Protein AF-A0A1S2QTN6-F1 (afdb_monomer)

Mean predicted aligned error: 5.19 Å

Sequence (68 aa):
MQIDFSPLNPFMDDLFINLLLVLLVPFVLSMVIGFILLKIKIPRNIASTITIFLFIYGAYKTLIMITG

Radius of gyration: 17.34 Å; Cα contacts (8 Å, |Δi|>4): 34; chains: 1; bounding box: 31×16×57 Å

pLDDT: mean 91.07, std 7.05, range [52.94, 96.19]

Foldseek 3Di:
DPPDCVVCVVVVVLVVVLVCCLQVVQLVVLVVQLVVCVVVVNPNVVSVVSSVVSRVVSSVVSNVVSVD

Solvent-accessible surface area (backbone atoms only — not comparable to full-atom values): 3679 Å² total; per-residue (Å²): 133,81,86,78,57,72,87,48,46,67,60,51,51,52,51,48,54,51,53,47,49,27,49,51,54,22,46,53,53,21,51,54,50,30,52,51,36,48,74,73,65,44,56,65,72,59,28,49,52,52,25,52,51,45,26,54,53,36,26,53,52,42,42,48,66,72,78,100

Structure (mmCIF, N/CA/C/O backbone):
data_AF-A0A1S2QTN6-F1
#
_entry.id   AF-A0A1S2QTN6-F1
#
loop_
_atom_site.group_PDB
_atom_site.id
_atom_site.type_symbol
_atom_site.label_atom_id
_atom_site.label_alt_id
_atom_site.label_comp_id
_atom_site.label_asym_id
_atom_site.label_entity_id
_atom_site.label_seq_id
_atom_site.pdbx_PDB_ins_code
_atom_site.Cartn_x
_atom_site.Cartn_y
_atom_site.Cartn_z
_atom_site.occupancy
_atom_site.B_iso_or_equiv
_atom_site.auth_seq_id
_atom_site.auth_comp_id
_atom_site.auth_asym_id
_atom_site.auth_atom_id
_atom_site.pdbx_PDB_model_num
ATOM 1 N N . MET A 1 1 ? 9.165 9.291 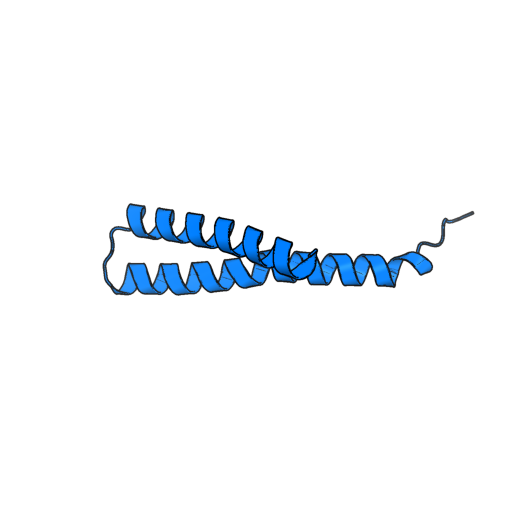-42.958 1.00 52.94 1 MET A N 1
ATOM 2 C CA . MET A 1 1 ? 9.765 8.366 -41.976 1.00 52.94 1 MET A CA 1
ATOM 3 C C . MET A 1 1 ? 8.806 8.254 -40.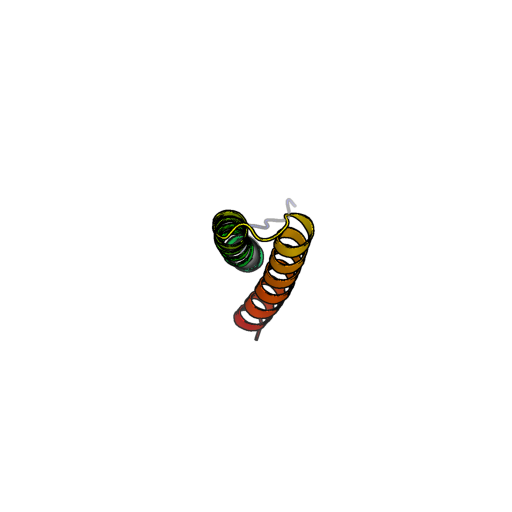810 1.00 52.94 1 MET A C 1
ATOM 5 O O . MET A 1 1 ? 8.599 9.250 -40.132 1.00 52.94 1 MET A O 1
ATOM 9 N N . GLN A 1 2 ? 8.159 7.102 -40.632 1.00 74.12 2 GLN A N 1
ATOM 10 C CA . GLN A 1 2 ? 7.540 6.782 -39.346 1.00 74.12 2 GLN A CA 1
ATOM 11 C C . GLN A 1 2 ? 8.681 6.336 -38.439 1.00 74.12 2 GLN A C 1
ATOM 13 O O . GLN A 1 2 ? 9.506 5.525 -38.856 1.00 74.12 2 GLN A O 1
ATOM 18 N N . ILE A 1 3 ? 8.795 6.950 -37.266 1.00 75.00 3 ILE A N 1
ATOM 19 C CA . ILE A 1 3 ? 9.768 6.504 -36.276 1.00 75.00 3 ILE A CA 1
ATOM 20 C C . ILE A 1 3 ? 9.273 5.144 -35.793 1.00 75.00 3 ILE A C 1
ATOM 22 O O . ILE A 1 3 ? 8.185 5.048 -35.229 1.00 75.00 3 ILE A O 1
ATOM 26 N N . ASP A 1 4 ? 10.035 4.098 -36.096 1.00 82.56 4 ASP A N 1
ATOM 27 C CA . ASP A 1 4 ? 9.749 2.754 -35.623 1.00 82.56 4 ASP A CA 1
ATOM 28 C C . ASP A 1 4 ? 10.236 2.630 -34.176 1.00 82.56 4 ASP A C 1
ATOM 30 O O . ASP A 1 4 ? 11.436 2.646 -33.900 1.00 82.56 4 ASP A O 1
ATOM 34 N N . PHE A 1 5 ? 9.282 2.553 -33.251 1.00 82.12 5 PHE A N 1
ATOM 35 C CA . PHE A 1 5 ? 9.534 2.377 -31.822 1.00 82.12 5 PHE A CA 1
ATOM 36 C C . PHE A 1 5 ? 9.597 0.901 -31.413 1.00 82.12 5 PHE A C 1
ATOM 38 O O . PHE A 1 5 ? 9.824 0.615 -30.241 1.00 82.12 5 PHE A O 1
ATOM 45 N N . SER A 1 6 ? 9.470 -0.043 -32.350 1.00 85.56 6 SER A N 1
ATOM 46 C CA . SER A 1 6 ? 9.611 -1.477 -32.067 1.00 85.56 6 SER A CA 1
ATOM 47 C C . SER A 1 6 ? 10.894 -1.847 -31.298 1.00 85.56 6 SER A C 1
ATOM 49 O O . SER A 1 6 ? 10.810 -2.707 -30.421 1.00 85.56 6 SER A O 1
ATOM 51 N N . PRO A 1 7 ? 12.059 -1.191 -31.509 1.00 87.62 7 PRO A N 1
ATOM 52 C CA . PRO A 1 7 ? 13.261 -1.444 -30.705 1.00 87.62 7 PRO A CA 1
ATOM 53 C C . PRO A 1 7 ? 13.134 -1.043 -29.227 1.00 87.62 7 PRO A C 1
ATOM 55 O O . PRO A 1 7 ? 13.900 -1.524 -28.397 1.00 87.62 7 PRO A O 1
ATOM 58 N N . LEU A 1 8 ? 12.196 -0.153 -28.896 1.00 86.12 8 LEU A N 1
ATOM 59 C CA . LEU A 1 8 ? 11.940 0.335 -27.538 1.00 86.12 8 LEU A CA 1
ATOM 60 C C . LEU A 1 8 ? 10.892 -0.497 -26.794 1.00 86.12 8 LEU A C 1
ATOM 62 O O . LEU A 1 8 ? 10.794 -0.361 -25.578 1.00 86.12 8 LEU A O 1
ATOM 66 N N . ASN A 1 9 ? 10.149 -1.371 -27.480 1.00 86.56 9 ASN A N 1
ATOM 67 C CA . ASN A 1 9 ? 9.133 -2.219 -26.848 1.00 86.56 9 ASN A CA 1
ATOM 68 C C . ASN A 1 9 ? 9.666 -3.018 -25.648 1.00 86.56 9 ASN A C 1
ATOM 70 O O . ASN A 1 9 ? 9.034 -2.941 -24.601 1.00 86.56 9 ASN A O 1
ATOM 74 N N . PRO A 1 10 ? 10.842 -3.679 -25.711 1.00 85.69 10 PRO A N 1
ATOM 75 C CA . PRO A 1 10 ? 11.353 -4.428 -24.562 1.00 85.69 10 PRO A CA 1
ATOM 76 C C . PRO A 1 10 ? 11.582 -3.532 -23.337 1.00 85.69 10 PRO A C 1
ATOM 78 O O . PRO A 1 10 ? 11.232 -3.891 -22.221 1.00 85.69 10 PRO A O 1
ATOM 81 N N . PHE A 1 11 ? 12.106 -2.322 -23.556 1.00 86.94 11 PHE A N 1
ATOM 82 C CA . PHE A 1 11 ? 12.326 -1.348 -22.487 1.00 86.94 11 PHE A CA 1
ATOM 83 C C . PHE A 1 11 ? 11.006 -0.841 -21.892 1.00 86.94 11 PHE A C 1
ATOM 85 O O . PHE A 1 11 ? 10.894 -0.671 -20.679 1.00 86.94 11 PHE A O 1
ATOM 92 N N . MET A 1 12 ? 10.002 -0.599 -22.738 1.00 88.38 12 MET A N 1
ATOM 93 C CA . MET A 1 12 ? 8.680 -0.143 -22.303 1.00 88.38 12 MET A CA 1
ATOM 94 C C . MET A 1 12 ? 7.921 -1.237 -21.547 1.00 88.38 12 MET A C 1
ATOM 96 O O . MET A 1 12 ? 7.284 -0.931 -20.541 1.00 88.38 12 MET A O 1
ATOM 100 N N . ASP A 1 13 ? 8.024 -2.492 -21.983 1.00 90.56 13 ASP A N 1
ATOM 101 C CA . ASP A 1 13 ? 7.407 -3.644 -21.321 1.00 90.56 13 ASP A CA 1
ATOM 102 C C . ASP A 1 13 ? 8.020 -3.870 -19.932 1.00 90.56 13 ASP A C 1
ATOM 104 O O . ASP A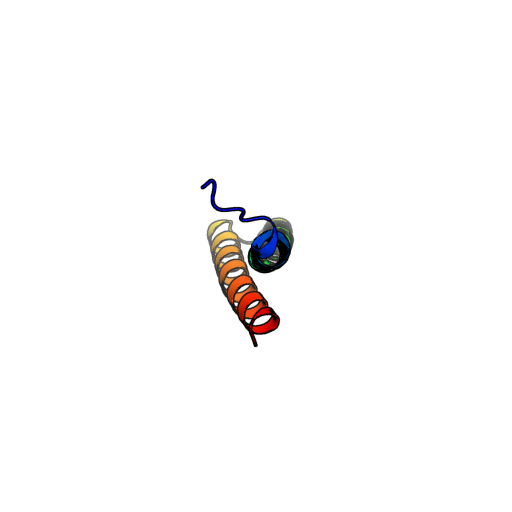 1 13 ? 7.288 -3.976 -18.944 1.00 90.56 13 ASP A O 1
ATOM 108 N N . ASP A 1 14 ? 9.352 -3.842 -19.826 1.00 89.06 14 ASP A N 1
ATOM 109 C CA . ASP A 1 14 ? 10.058 -3.953 -18.545 1.00 89.06 14 ASP A CA 1
ATOM 110 C C . ASP A 1 14 ? 9.701 -2.797 -17.604 1.00 89.06 14 ASP A C 1
ATOM 112 O O . ASP A 1 14 ? 9.410 -3.006 -16.422 1.00 89.06 14 ASP A O 1
ATOM 116 N N . LEU A 1 15 ? 9.667 -1.564 -18.120 1.00 89.75 15 LEU A N 1
ATOM 117 C CA . LEU A 1 15 ? 9.240 -0.391 -17.360 1.00 89.75 15 LEU A CA 1
ATOM 118 C C . LEU A 1 15 ? 7.810 -0.573 -16.832 1.00 89.75 15 LEU A C 1
ATOM 120 O O .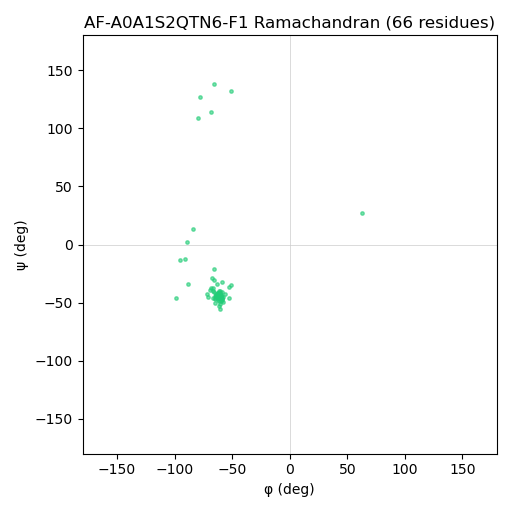 LEU A 1 15 ? 7.545 -0.285 -15.663 1.00 89.75 15 LEU A O 1
ATOM 124 N N . PHE A 1 16 ? 6.899 -1.060 -17.674 1.00 91.06 16 PHE A N 1
ATOM 125 C CA . PHE A 1 16 ? 5.494 -1.242 -17.330 1.00 91.06 16 PHE A CA 1
ATOM 126 C C . PHE A 1 16 ? 5.304 -2.322 -16.262 1.00 91.06 16 PHE A C 1
ATOM 128 O O . PHE A 1 16 ? 4.602 -2.086 -15.277 1.00 91.06 16 PHE A O 1
ATOM 135 N N . ILE A 1 17 ? 5.963 -3.475 -16.412 1.00 92.38 17 ILE A N 1
ATOM 136 C CA . ILE A 1 17 ? 5.958 -4.562 -15.421 1.00 92.38 17 ILE A CA 1
ATOM 137 C C . ILE A 1 17 ? 6.503 -4.057 -14.081 1.00 92.38 17 ILE A C 1
ATOM 139 O O . ILE A 1 17 ? 5.893 -4.288 -13.036 1.00 92.38 17 ILE A O 1
ATOM 143 N N . ASN A 1 18 ? 7.617 -3.326 -14.101 1.00 91.38 18 ASN A N 1
ATOM 144 C CA . ASN A 1 18 ? 8.234 -2.794 -12.892 1.00 91.38 18 ASN A CA 1
ATOM 145 C C . ASN A 1 18 ? 7.327 -1.777 -12.190 1.00 91.38 18 ASN A C 1
ATOM 147 O O . ASN A 1 18 ? 7.104 -1.884 -10.985 1.00 91.38 18 ASN A O 1
ATOM 151 N N . LEU A 1 19 ? 6.726 -0.842 -12.929 1.00 91.31 19 LEU A N 1
ATOM 152 C CA . LEU A 1 19 ? 5.737 0.097 -12.384 1.00 91.31 19 LEU A CA 1
ATOM 153 C C . LEU A 1 19 ? 4.512 -0.620 -11.814 1.00 91.31 19 LEU A C 1
ATOM 155 O O . LEU A 1 19 ? 4.034 -0.265 -10.732 1.00 91.31 19 LEU A O 1
ATOM 159 N N . LEU A 1 20 ? 4.027 -1.649 -12.511 1.00 94.25 20 LEU A N 1
ATOM 160 C CA . LEU A 1 20 ? 2.921 -2.472 -12.040 1.00 94.25 20 LEU A CA 1
ATOM 161 C C . LEU A 1 20 ? 3.282 -3.133 -10.707 1.00 94.25 20 LEU A C 1
ATOM 163 O O . LEU A 1 20 ? 2.493 -3.066 -9.770 1.00 94.25 20 LEU A O 1
ATOM 167 N N . LEU A 1 21 ? 4.474 -3.718 -10.583 1.00 92.75 21 LEU A N 1
ATOM 168 C CA . LEU A 1 21 ? 4.937 -4.344 -9.344 1.00 92.75 21 LEU A CA 1
ATOM 169 C C . LEU A 1 21 ? 5.083 -3.332 -8.201 1.00 92.75 21 LEU A C 1
ATOM 171 O O . LEU A 1 21 ? 4.622 -3.608 -7.090 1.00 92.75 21 LEU A O 1
ATOM 175 N N . VAL A 1 22 ? 5.655 -2.153 -8.474 1.00 94.06 22 VAL A N 1
ATOM 176 C CA . VAL A 1 22 ? 5.821 -1.070 -7.487 1.00 94.06 22 VAL A CA 1
ATOM 177 C C . VAL A 1 22 ? 4.487 -0.610 -6.909 1.00 94.06 22 VAL A C 1
ATOM 179 O O . VAL A 1 22 ? 4.441 -0.229 -5.745 1.00 94.06 22 VAL A O 1
ATOM 182 N N . LEU A 1 23 ? 3.401 -0.646 -7.680 1.00 93.69 23 LEU A N 1
ATOM 183 C CA . LEU A 1 23 ? 2.098 -0.155 -7.228 1.00 93.69 23 LEU A CA 1
ATOM 184 C C . LEU A 1 23 ? 1.181 -1.277 -6.736 1.00 93.69 23 LEU A C 1
ATOM 186 O O . LEU A 1 23 ? 0.577 -1.166 -5.669 1.00 93.69 23 LEU A O 1
ATOM 190 N N . LEU A 1 24 ? 1.079 -2.371 -7.486 1.00 94.50 24 LEU A N 1
ATOM 191 C CA . LEU A 1 24 ? 0.098 -3.429 -7.252 1.00 94.50 24 LEU A CA 1
ATOM 192 C C . LEU A 1 24 ? 0.432 -4.246 -6.002 1.00 94.50 24 LEU A C 1
ATOM 194 O O . LEU 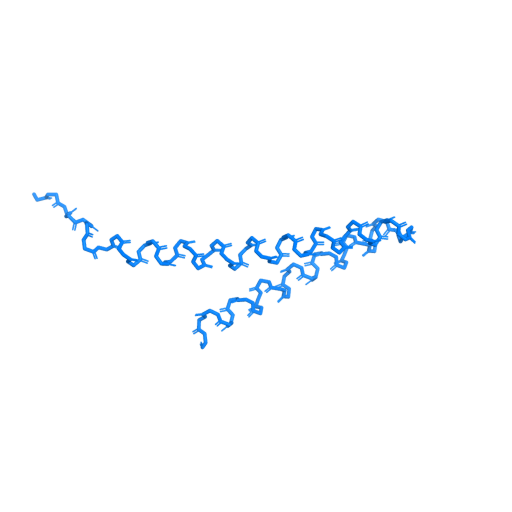A 1 24 ? -0.457 -4.513 -5.193 1.00 94.50 24 LEU A O 1
ATOM 198 N N . VAL A 1 25 ? 1.705 -4.591 -5.791 1.00 93.94 25 VAL A N 1
ATOM 199 C CA . VAL A 1 25 ? 2.140 -5.368 -4.618 1.00 93.94 25 VAL A CA 1
ATOM 200 C C . VAL A 1 25 ? 1.833 -4.641 -3.300 1.00 93.94 25 VAL A C 1
ATOM 202 O O . VAL A 1 25 ? 1.121 -5.208 -2.461 1.00 93.94 25 VAL A O 1
ATOM 205 N N . PRO A 1 26 ? 2.293 -3.394 -3.077 1.00 95.19 26 PRO A N 1
ATOM 206 C CA . PRO A 1 26 ? 1.980 -2.681 -1.844 1.00 95.19 26 PRO A CA 1
ATOM 207 C C . PRO A 1 26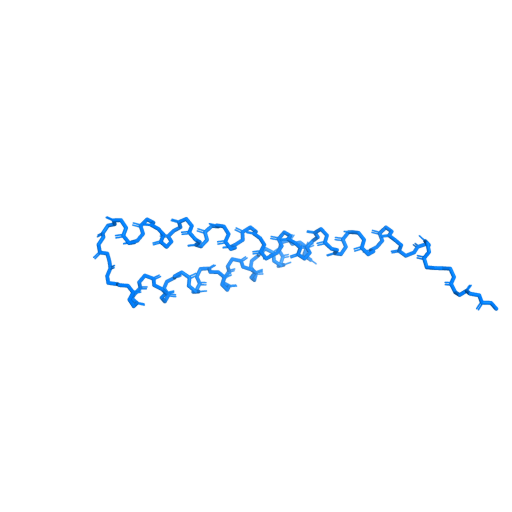 ? 0.503 -2.316 -1.734 1.00 95.19 26 PRO A C 1
ATOM 209 O O . PRO A 1 26 ? -0.004 -2.258 -0.613 1.00 95.19 26 PRO A O 1
ATOM 212 N N . PHE A 1 27 ? -0.212 -2.116 -2.847 1.00 94.88 27 PHE A N 1
ATOM 213 C CA . PHE A 1 27 ? -1.658 -1.893 -2.819 1.00 94.88 27 PHE A CA 1
ATOM 214 C C . PHE A 1 27 ? -2.395 -3.098 -2.230 1.00 94.88 27 PHE A C 1
ATOM 216 O O . PHE A 1 27 ? -3.135 -2.950 -1.255 1.00 94.88 27 PHE A O 1
ATOM 223 N N . VAL A 1 28 ? -2.142 -4.297 -2.762 1.00 96.06 28 VAL A N 1
ATOM 224 C CA . VAL A 1 28 ? -2.773 -5.535 -2.283 1.00 96.06 28 VAL A CA 1
ATOM 225 C C . VAL A 1 28 ? -2.400 -5.805 -0.824 1.00 96.06 28 VAL A C 1
ATOM 227 O O . VAL A 1 28 ? -3.284 -6.082 -0.014 1.00 96.06 28 VAL A O 1
ATOM 230 N N . LEU A 1 29 ? -1.125 -5.659 -0.451 1.00 94.81 29 LEU A N 1
ATOM 231 C CA . LEU A 1 29 ? -0.677 -5.833 0.937 1.00 94.81 29 LEU A CA 1
ATOM 232 C C . LEU A 1 29 ? -1.380 -4.873 1.899 1.00 94.81 29 LEU A C 1
ATOM 234 O O . LEU A 1 29 ? -1.884 -5.289 2.943 1.00 94.81 29 LEU A O 1
ATOM 238 N N . SER A 1 30 ? -1.445 -3.594 1.535 1.00 95.12 30 SER A N 1
ATOM 239 C CA . SER A 1 30 ? -2.076 -2.568 2.366 1.00 95.12 30 SER A CA 1
ATOM 240 C C . SER A 1 30 ? -3.570 -2.822 2.494 1.00 95.12 30 SER A C 1
ATOM 242 O O . SER A 1 30 ? -4.110 -2.744 3.593 1.00 95.12 30 SER A O 1
ATOM 244 N N . MET A 1 31 ? -4.234 -3.214 1.407 1.00 94.31 31 MET A N 1
ATOM 245 C CA . MET A 1 31 ? -5.645 -3.588 1.417 1.00 94.31 31 MET A CA 1
ATOM 246 C C . MET A 1 31 ? -5.900 -4.770 2.361 1.00 94.31 31 MET A C 1
ATOM 248 O O . MET A 1 31 ? -6.777 -4.678 3.221 1.00 94.31 31 MET A O 1
ATOM 252 N N . VAL A 1 32 ? -5.102 -5.841 2.273 1.00 95.94 32 VAL A N 1
ATOM 253 C CA . VAL A 1 32 ? -5.203 -7.007 3.169 1.00 95.94 32 VAL A CA 1
ATOM 254 C C . VAL A 1 32 ? -5.022 -6.595 4.631 1.00 95.94 32 VAL A C 1
ATOM 256 O O . VAL A 1 32 ? -5.843 -6.963 5.474 1.00 95.94 32 VAL A O 1
ATOM 259 N N . ILE A 1 33 ? -4.005 -5.788 4.943 1.00 94.75 33 ILE A N 1
ATOM 260 C CA . ILE A 1 33 ? -3.778 -5.305 6.312 1.00 94.75 33 ILE A CA 1
ATOM 261 C C . ILE A 1 33 ? -4.939 -4.417 6.773 1.00 94.75 33 ILE A C 1
ATOM 263 O O . ILE A 1 33 ? -5.453 -4.619 7.870 1.00 94.75 33 ILE A O 1
ATOM 267 N N . GLY A 1 34 ? -5.419 -3.501 5.933 1.00 94.25 34 GLY A N 1
ATOM 268 C CA . GLY A 1 34 ? -6.577 -2.659 6.225 1.00 94.25 34 GLY A CA 1
ATOM 269 C C . GLY A 1 34 ? -7.826 -3.478 6.560 1.00 94.25 34 GLY A C 1
ATOM 270 O O . GLY A 1 34 ? -8.502 -3.195 7.551 1.00 94.25 34 GLY A O 1
ATOM 271 N N . PHE A 1 35 ? -8.095 -4.554 5.812 1.00 94.75 35 PHE A N 1
ATOM 272 C CA . PHE A 1 35 ? -9.178 -5.492 6.130 1.00 94.75 35 PHE A CA 1
ATOM 273 C C . PHE A 1 35 ? -8.977 -6.186 7.476 1.00 94.75 35 PHE A C 1
ATOM 275 O O . PHE A 1 35 ? -9.935 -6.311 8.241 1.00 94.75 35 PHE A O 1
ATOM 282 N N . ILE A 1 36 ? -7.751 -6.609 7.792 1.00 95.81 36 ILE A N 1
ATOM 283 C CA . ILE A 1 36 ? -7.431 -7.219 9.088 1.00 95.81 36 ILE A CA 1
ATOM 284 C C . ILE A 1 36 ? -7.674 -6.215 10.224 1.00 95.81 36 ILE A C 1
ATOM 286 O O . ILE A 1 36 ? -8.339 -6.571 11.197 1.00 95.81 36 ILE A O 1
ATOM 290 N N . LEU A 1 37 ? -7.223 -4.962 10.082 1.00 94.81 37 LEU A N 1
ATOM 291 C CA . LEU A 1 37 ? -7.413 -3.897 11.078 1.00 94.81 37 LEU A CA 1
ATOM 292 C C . LEU A 1 37 ? -8.902 -3.614 11.334 1.00 94.81 37 LEU A C 1
ATOM 294 O O . LEU A 1 37 ? -9.329 -3.479 12.482 1.00 94.81 37 LEU A O 1
ATOM 298 N N . LEU A 1 38 ? -9.717 -3.586 10.279 1.00 93.88 38 LEU A N 1
ATOM 299 C CA . LEU A 1 38 ? -11.167 -3.430 10.414 1.00 93.88 38 LEU A CA 1
ATOM 300 C C . LEU A 1 38 ? -11.820 -4.661 11.062 1.00 93.88 38 LEU A C 1
ATOM 302 O O . LEU A 1 38 ? -12.724 -4.509 11.885 1.00 93.88 38 LEU A O 1
ATOM 306 N N . LYS A 1 39 ? -11.342 -5.874 10.753 1.00 95.62 39 LYS A N 1
ATOM 307 C CA . LYS A 1 39 ? -11.842 -7.124 11.349 1.00 95.62 39 LYS A CA 1
ATOM 308 C C . LYS A 1 39 ? -11.596 -7.185 12.860 1.00 95.62 39 LYS A C 1
ATOM 310 O O . LYS A 1 39 ? -12.449 -7.690 13.587 1.00 95.62 39 LYS A O 1
ATOM 315 N N . ILE A 1 40 ? -10.488 -6.620 13.344 1.00 95.94 40 ILE A N 1
ATOM 316 C CA . ILE A 1 40 ? -10.189 -6.494 14.784 1.00 95.94 40 ILE A CA 1
ATOM 317 C C . ILE A 1 40 ? -10.830 -5.257 15.440 1.00 95.94 40 ILE A C 1
ATOM 319 O O . ILE A 1 40 ? -10.499 -4.924 16.575 1.00 95.94 40 ILE A O 1
ATOM 323 N N . LYS A 1 41 ? -11.778 -4.596 14.757 1.00 94.19 41 LYS A N 1
ATOM 324 C CA . LYS A 1 41 ? -12.546 -3.438 15.247 1.00 94.19 41 LYS A CA 1
ATOM 325 C C . LYS A 1 41 ? -11.706 -2.189 15.557 1.00 94.19 41 LYS A C 1
ATOM 327 O O . LYS A 1 41 ? -12.125 -1.365 16.371 1.00 94.19 41 LYS A O 1
ATOM 332 N N . ILE A 1 42 ? -10.558 -1.998 14.898 1.00 93.12 42 ILE A N 1
ATOM 333 C CA . ILE A 1 42 ? -9.841 -0.717 14.989 1.00 93.12 42 ILE A CA 1
ATOM 334 C C . ILE A 1 42 ? -10.695 0.386 14.342 1.00 93.12 42 ILE A C 1
ATOM 336 O O . ILE A 1 42 ? -11.277 0.163 13.274 1.00 93.12 42 ILE A O 1
ATOM 340 N N . PRO A 1 43 ? -10.772 1.587 14.951 1.00 95.06 43 PRO A N 1
ATOM 341 C CA . PRO A 1 43 ? -11.481 2.720 14.374 1.00 95.06 43 PRO A CA 1
ATOM 342 C C . PRO A 1 43 ? -11.042 2.982 12.934 1.00 95.06 43 PRO A C 1
ATOM 344 O O . PRO A 1 43 ? -9.846 3.076 12.650 1.00 95.06 43 PRO A O 1
ATOM 347 N N . ARG A 1 44 ? -12.011 3.153 12.029 1.00 91.88 44 ARG A N 1
ATOM 348 C CA . ARG A 1 44 ? -11.755 3.318 10.589 1.00 91.88 44 ARG A CA 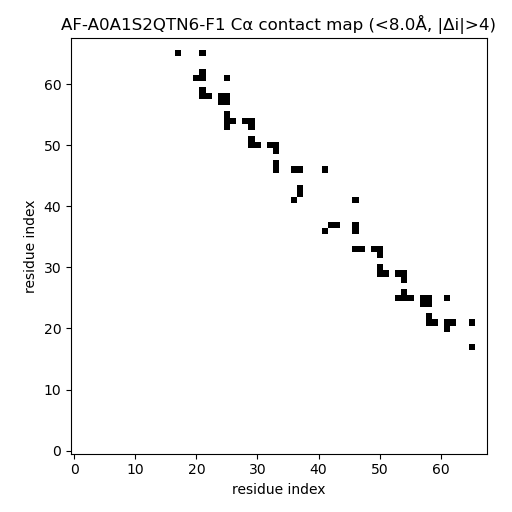1
ATOM 349 C C . ARG A 1 44 ? -10.739 4.423 10.288 1.00 91.88 44 ARG A C 1
ATOM 351 O O . ARG A 1 44 ? -9.907 4.229 9.415 1.00 91.88 44 ARG A O 1
ATOM 358 N N . ASN A 1 45 ? -10.747 5.526 11.037 1.00 93.38 45 ASN A N 1
ATOM 359 C CA . ASN A 1 45 ? -9.769 6.604 10.864 1.00 93.38 45 ASN A CA 1
ATOM 360 C C . ASN A 1 45 ? -8.331 6.117 11.096 1.00 93.38 45 ASN A C 1
ATOM 362 O O . ASN A 1 45 ? -7.451 6.406 10.296 1.00 93.38 45 ASN A O 1
ATOM 366 N N . ILE A 1 46 ? -8.101 5.331 12.150 1.00 94.19 46 ILE A N 1
ATOM 367 C CA . ILE A 1 46 ? -6.777 4.790 12.486 1.00 94.19 46 ILE A CA 1
ATOM 368 C C . ILE A 1 46 ? -6.376 3.719 11.469 1.00 94.19 46 ILE A C 1
ATOM 370 O O . ILE A 1 46 ? -5.259 3.745 10.956 1.00 94.19 46 ILE A O 1
ATOM 374 N N . ALA A 1 47 ? -7.297 2.810 11.135 1.00 94.00 47 ALA A N 1
ATOM 375 C CA . ALA A 1 47 ? -7.049 1.762 10.150 1.00 94.00 47 ALA A CA 1
ATOM 376 C C . ALA A 1 47 ? -6.695 2.3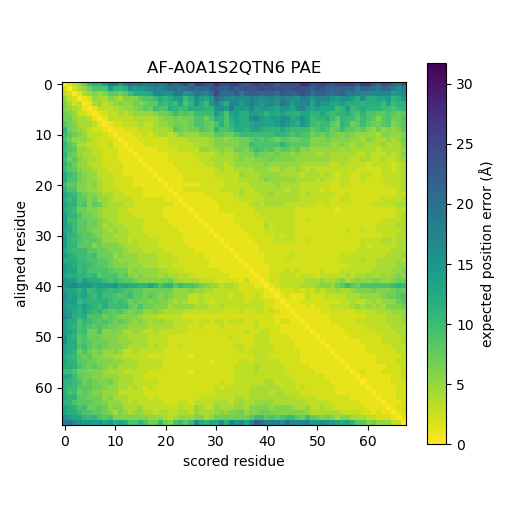49 8.772 1.00 94.00 47 ALA A C 1
ATOM 378 O O . ALA A 1 47 ? -5.720 1.916 8.160 1.00 94.00 47 ALA A O 1
ATOM 379 N N . SER A 1 48 ? -7.428 3.370 8.313 1.00 92.81 48 SER A N 1
ATOM 380 C CA . SER A 1 48 ? -7.137 4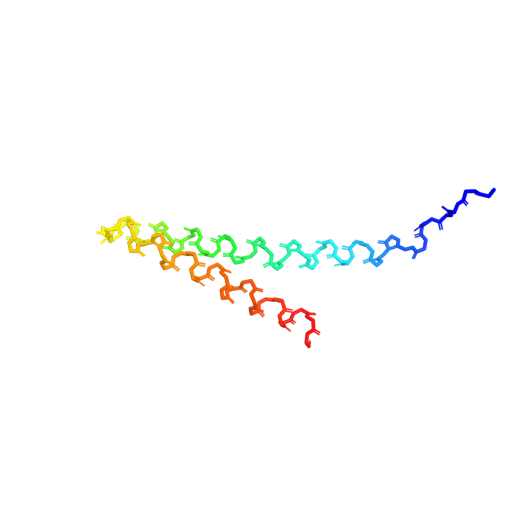.073 7.058 1.00 92.81 48 SER A CA 1
ATOM 381 C C . SER A 1 48 ? -5.769 4.745 7.088 1.00 92.81 48 SER A C 1
ATOM 383 O O . SER A 1 48 ? -4.996 4.564 6.152 1.00 92.81 48 SER A O 1
ATOM 385 N N . THR A 1 49 ? -5.431 5.457 8.166 1.00 95.75 49 THR A N 1
ATOM 386 C CA . THR A 1 49 ? -4.113 6.091 8.312 1.00 95.75 49 THR A CA 1
ATOM 387 C C . THR A 1 49 ? -2.987 5.062 8.218 1.00 95.75 49 THR A C 1
ATOM 389 O O . THR A 1 49 ? -2.077 5.228 7.409 1.00 95.75 49 THR A O 1
ATOM 392 N N . ILE A 1 50 ? -3.073 3.959 8.970 1.00 94.62 50 ILE A N 1
ATOM 393 C CA . ILE A 1 50 ? -2.072 2.878 8.933 1.00 94.62 50 ILE A CA 1
ATOM 394 C C . ILE A 1 50 ? -1.963 2.277 7.526 1.00 94.62 50 ILE A C 1
ATOM 396 O O . ILE A 1 50 ? -0.860 2.060 7.031 1.00 94.62 50 ILE A O 1
ATOM 400 N N . THR A 1 51 ? -3.099 2.047 6.867 1.00 94.38 51 THR A N 1
ATOM 401 C CA . THR A 1 51 ? -3.153 1.480 5.512 1.00 94.38 51 THR A CA 1
ATOM 402 C C . THR A 1 51 ? -2.476 2.392 4.487 1.00 94.38 51 THR A C 1
ATOM 404 O O . THR A 1 51 ? -1.718 1.911 3.648 1.00 94.38 51 THR A O 1
ATOM 407 N N . ILE A 1 52 ? -2.691 3.709 4.573 1.00 95.12 52 ILE A N 1
ATOM 408 C CA . ILE A 1 52 ? -2.046 4.693 3.691 1.00 95.12 52 ILE A CA 1
ATOM 409 C C . ILE A 1 52 ? -0.531 4.715 3.923 1.00 95.12 52 ILE A C 1
ATOM 411 O O . ILE A 1 52 ? 0.235 4.672 2.961 1.00 95.12 52 ILE A O 1
ATOM 415 N N . PHE A 1 53 ? -0.086 4.737 5.183 1.00 96.06 53 PHE A N 1
ATOM 416 C CA . PHE A 1 53 ? 1.344 4.704 5.498 1.00 96.06 53 PHE A CA 1
ATOM 417 C C . PHE A 1 53 ? 2.014 3.416 5.015 1.00 96.06 53 PHE A C 1
ATOM 419 O O . PHE A 1 53 ? 3.104 3.477 4.449 1.00 96.06 53 PHE A O 1
ATOM 426 N N . LEU A 1 54 ? 1.356 2.268 5.184 1.00 95.19 54 LEU A N 1
ATOM 427 C CA . LEU A 1 54 ? 1.833 0.987 4.663 1.00 95.19 54 LEU A CA 1
ATOM 428 C C . LEU A 1 54 ? 1.944 0.991 3.142 1.00 95.19 54 LEU A C 1
ATOM 430 O O . LEU A 1 54 ? 2.930 0.481 2.617 1.00 95.19 54 LEU A O 1
ATOM 434 N N . PHE A 1 55 ? 0.981 1.596 2.446 1.00 96.19 55 PHE A N 1
ATOM 435 C CA . PHE A 1 55 ? 1.016 1.688 0.993 1.00 96.19 55 PHE A CA 1
ATOM 436 C C . PHE A 1 55 ? 2.197 2.531 0.517 1.00 96.19 55 PHE A C 1
ATOM 438 O O . PHE A 1 55 ? 2.982 2.070 -0.308 1.00 96.19 55 PHE A O 1
ATOM 445 N N . ILE A 1 56 ? 2.364 3.731 1.078 1.00 95.94 56 ILE A N 1
ATOM 446 C CA . ILE A 1 56 ? 3.455 4.643 0.710 1.00 95.94 56 ILE A CA 1
ATOM 447 C C . ILE A 1 56 ? 4.814 4.007 1.022 1.00 95.94 56 ILE A C 1
ATOM 449 O O . ILE A 1 56 ? 5.703 3.993 0.171 1.00 95.94 56 ILE A O 1
ATOM 453 N N . TYR A 1 57 ? 4.972 3.444 2.223 1.00 95.56 57 TYR A N 1
ATOM 454 C CA . TYR A 1 57 ? 6.211 2.780 2.623 1.00 95.56 57 TYR A CA 1
ATOM 455 C C . TYR A 1 57 ? 6.504 1.546 1.763 1.00 95.56 57 TYR A C 1
ATOM 457 O O . TYR A 1 57 ? 7.640 1.341 1.337 1.00 95.56 57 TYR A O 1
ATOM 465 N N . GLY A 1 58 ? 5.481 0.739 1.480 1.00 94.56 58 GLY A N 1
ATOM 466 C CA . GLY A 1 58 ? 5.589 -0.431 0.620 1.00 94.56 58 GLY A CA 1
ATOM 467 C C . GLY A 1 58 ? 6.010 -0.053 -0.798 1.00 94.56 58 GLY A C 1
ATOM 468 O O . GLY A 1 58 ? 6.975 -0.617 -1.299 1.00 94.56 58 GLY A O 1
ATOM 469 N N . ALA A 1 59 ? 5.364 0.946 -1.404 1.00 94.44 59 ALA A N 1
ATOM 470 C CA . ALA A 1 59 ? 5.718 1.449 -2.731 1.00 94.44 59 ALA A CA 1
ATOM 471 C C . ALA A 1 59 ? 7.155 1.974 -2.777 1.00 94.44 59 ALA A C 1
ATOM 473 O O . ALA A 1 59 ? 7.907 1.615 -3.678 1.00 94.44 59 ALA A O 1
ATOM 474 N N . TYR A 1 60 ? 7.575 2.746 -1.772 1.00 94.69 60 TYR A N 1
ATOM 475 C CA . TYR A 1 60 ? 8.954 3.221 -1.662 1.00 94.69 60 TYR A CA 1
ATOM 476 C C . TYR A 1 60 ? 9.962 2.068 -1.571 1.00 94.69 60 TYR A C 1
ATOM 478 O O . TYR A 1 60 ? 10.966 2.053 -2.283 1.00 94.69 60 TYR A O 1
ATOM 486 N N . LYS A 1 61 ? 9.682 1.071 -0.725 1.00 94.00 61 LYS A N 1
ATOM 487 C CA . LYS A 1 61 ? 10.563 -0.086 -0.547 1.00 94.00 61 LYS A CA 1
ATOM 488 C C . LYS A 1 61 ? 10.651 -0.930 -1.819 1.00 94.00 61 LYS A C 1
ATOM 490 O O . LYS A 1 61 ? 11.745 -1.344 -2.192 1.00 94.00 61 LYS A O 1
ATOM 495 N N . THR A 1 62 ? 9.521 -1.185 -2.475 1.00 92.50 62 THR A N 1
ATOM 496 C CA . THR A 1 62 ? 9.475 -1.953 -3.724 1.00 92.50 62 THR A CA 1
ATOM 497 C C . THR A 1 62 ? 10.171 -1.202 -4.854 1.00 92.50 62 THR A C 1
ATOM 499 O O . THR A 1 62 ? 10.893 -1.824 -5.624 1.00 92.50 62 THR A O 1
ATOM 502 N N . LEU A 1 63 ? 10.036 0.126 -4.912 1.00 92.75 63 LEU A N 1
ATOM 503 C CA . LEU A 1 63 ? 10.765 0.958 -5.866 1.00 92.75 63 LEU A CA 1
ATOM 504 C C . LEU A 1 63 ? 12.278 0.829 -5.669 1.00 92.75 63 LEU A C 1
ATOM 506 O O . LEU A 1 63 ? 12.964 0.473 -6.618 1.00 92.75 63 LEU A O 1
ATOM 510 N N . ILE A 1 64 ? 12.781 0.996 -4.440 1.00 93.62 64 ILE A N 1
ATOM 511 C CA . ILE A 1 64 ? 14.213 0.808 -4.146 1.00 93.62 64 ILE A CA 1
ATOM 512 C C . ILE A 1 64 ? 14.683 -0.603 -4.496 1.00 93.62 64 ILE A C 1
ATOM 514 O O . ILE A 1 64 ? 15.770 -0.756 -5.028 1.00 93.62 64 ILE A O 1
ATOM 518 N N . MET A 1 65 ? 13.886 -1.630 -4.202 1.00 90.12 65 MET A N 1
ATOM 519 C CA . MET A 1 65 ? 14.256 -3.018 -4.483 1.00 90.12 65 MET A CA 1
ATOM 520 C C . MET A 1 65 ? 14.367 -3.317 -5.984 1.00 90.12 65 MET A C 1
ATOM 522 O O . MET A 1 65 ? 15.132 -4.194 -6.365 1.00 90.12 65 MET A O 1
ATOM 526 N N . ILE A 1 66 ? 13.581 -2.634 -6.818 1.00 86.00 66 ILE A N 1
ATOM 527 C CA . ILE A 1 66 ? 13.565 -2.842 -8.271 1.00 86.00 66 ILE A CA 1
ATOM 528 C C . ILE A 1 66 ? 14.614 -1.969 -8.972 1.00 86.00 66 ILE A C 1
ATOM 530 O O . ILE A 1 66 ? 15.170 -2.385 -9.983 1.00 86.00 66 ILE A O 1
ATOM 534 N N . THR A 1 67 ? 14.880 -0.762 -8.463 1.00 83.50 67 THR A N 1
ATOM 535 C CA . THR A 1 67 ? 15.839 0.177 -9.074 1.00 83.50 67 THR A CA 1
ATOM 536 C C . THR A 1 67 ? 17.249 0.117 -8.484 1.00 83.50 67 THR A C 1
ATOM 538 O O . THR A 1 67 ? 18.142 0.772 -9.019 1.00 83.50 67 THR A O 1
ATOM 541 N N . GLY A 1 68 ? 17.421 -0.548 -7.340 1.00 70.75 68 GLY A N 1
ATOM 542 C CA . GLY A 1 68 ? 18.664 -0.609 -6.565 1.00 70.75 68 GLY A CA 1
ATOM 543 C C . GLY A 1 68 ? 19.468 -1.883 -6.762 1.00 70.75 68 GLY A C 1
ATOM 544 O O . GLY A 1 68 ? 18.927 -2.863 -7.316 1.00 70.75 68 GLY A O 1
#

Secondary structure (DSSP, 8-state):
-----GGGHHHHHHHHHHHHHHHHHHHHHHHHHHHHHHHTT--HHHHHHHHHHHHHHHHHHHHHHHH-